Protein AF-A0A9D0AWP3-F1 (afdb_monomer_lite)

pLDDT: mean 89.18, std 9.36, range [44.91, 97.0]

Foldseek 3Di:
DPPDQDPCVVVVCVVQPVWPKDAQDDDPPDGAGIATPVQQEGEHCDDDPVSVVRGHYDNHDSRDDPVNVVVSVVVD

Radius of gyration: 12.28 Å; chains: 1; bounding box: 36×25×31 Å

Structure (mmCIF, N/CA/C/O backbone):
data_AF-A0A9D0AWP3-F1
#
_entry.id   AF-A0A9D0AWP3-F1
#
loop_
_atom_site.group_PDB
_atom_site.id
_atom_site.type_symbol
_atom_site.label_atom_id
_atom_site.label_alt_id
_atom_site.label_comp_id
_atom_site.label_asym_id
_atom_site.label_entity_id
_atom_site.label_seq_id
_atom_site.pdbx_PDB_ins_code
_atom_site.Cartn_x
_atom_site.Cartn_y
_atom_site.Cartn_z
_atom_site.occupancy
_atom_site.B_iso_or_equiv
_atom_site.auth_seq_id
_atom_site.auth_comp_id
_atom_site.auth_asym_id
_atom_site.auth_atom_id
_atom_site.pdbx_PDB_model_num
ATOM 1 N N . LYS A 1 1 ? 20.125 3.191 -19.536 1.00 44.91 1 LYS A N 1
ATOM 2 C CA . LYS A 1 1 ? 19.552 2.132 -18.674 1.00 44.91 1 LYS A CA 1
ATOM 3 C C . LYS A 1 1 ? 18.046 2.216 -18.827 1.00 44.91 1 LYS A C 1
ATOM 5 O O . LYS A 1 1 ? 17.486 3.227 -18.432 1.00 44.91 1 LYS A O 1
ATOM 10 N N . SER A 1 2 ? 17.425 1.241 -19.481 1.00 50.09 2 SER A N 1
ATOM 11 C CA . SER A 1 2 ? 15.983 1.021 -19.360 1.00 50.09 2 SER A CA 1
ATOM 12 C C . SER A 1 2 ? 15.692 0.828 -17.872 1.00 50.09 2 SER A C 1
ATOM 14 O O . SER A 1 2 ? 16.338 -0.004 -17.239 1.00 50.09 2 SER A O 1
ATOM 16 N N . ALA A 1 3 ? 14.830 1.662 -17.291 1.00 60.94 3 ALA A N 1
ATOM 17 C CA . ALA A 1 3 ? 14.330 1.402 -15.950 1.00 60.94 3 ALA A CA 1
ATOM 18 C C . ALA A 1 3 ? 13.595 0.060 -16.017 1.00 60.94 3 ALA A C 1
ATOM 20 O O . ALA A 1 3 ? 12.677 -0.089 -16.825 1.00 60.94 3 ALA A O 1
ATOM 21 N N . GLU A 1 4 ? 14.050 -0.936 -15.259 1.00 69.62 4 GLU A N 1
ATOM 22 C CA . GLU A 1 4 ? 13.246 -2.135 -15.059 1.00 69.62 4 GLU A CA 1
ATOM 23 C C . GLU A 1 4 ? 11.930 -1.684 -14.432 1.00 69.62 4 GLU A C 1
ATOM 25 O O . GLU A 1 4 ? 11.919 -1.031 -13.388 1.00 69.62 4 GLU A O 1
ATOM 30 N N . VAL A 1 5 ? 10.823 -1.965 -15.116 1.00 77.88 5 VAL A N 1
ATOM 31 C CA . VAL A 1 5 ? 9.494 -1.710 -14.571 1.00 77.88 5 VAL A CA 1
ATOM 32 C C . VAL A 1 5 ? 9.306 -2.696 -13.428 1.00 77.88 5 VAL A C 1
ATOM 34 O O . VAL A 1 5 ? 9.297 -3.908 -13.644 1.00 77.88 5 VAL A O 1
ATOM 37 N N . ILE A 1 6 ? 9.208 -2.176 -12.210 1.00 88.12 6 ILE A N 1
ATOM 38 C CA . ILE A 1 6 ? 8.999 -2.996 -11.023 1.00 88.12 6 ILE A CA 1
ATOM 39 C C . ILE A 1 6 ? 7.549 -3.475 -11.036 1.00 88.12 6 ILE A C 1
ATOM 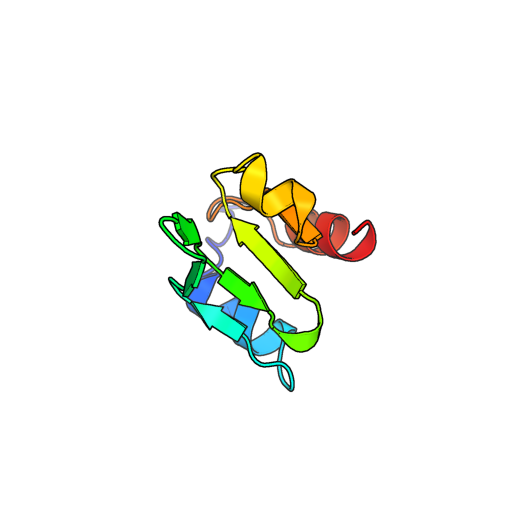41 O O . ILE A 1 6 ? 6.615 -2.672 -11.051 1.00 88.12 6 ILE A O 1
ATOM 45 N N . ASP A 1 7 ? 7.354 -4.791 -10.992 1.00 91.38 7 ASP A N 1
ATOM 46 C CA . ASP A 1 7 ? 6.044 -5.358 -10.693 1.00 91.38 7 ASP A CA 1
ATOM 47 C C . ASP A 1 7 ? 5.776 -5.226 -9.189 1.00 91.38 7 ASP A C 1
ATOM 49 O O . ASP A 1 7 ? 6.140 -6.075 -8.371 1.00 91.38 7 ASP A O 1
ATOM 53 N N . TRP A 1 8 ? 5.155 -4.111 -8.819 1.00 91.44 8 TRP A N 1
ATOM 54 C CA . TRP A 1 8 ? 4.850 -3.792 -7.430 1.00 91.44 8 TRP A CA 1
ATOM 55 C C . TRP A 1 8 ? 3.844 -4.749 -6.786 1.00 91.44 8 TRP A C 1
ATOM 57 O O . TRP A 1 8 ? 3.924 -4.972 -5.577 1.00 91.44 8 TRP A O 1
ATOM 67 N N . GLN A 1 9 ? 2.969 -5.378 -7.579 1.00 92.00 9 GLN A N 1
ATOM 68 C CA . GLN A 1 9 ? 2.037 -6.399 -7.092 1.00 92.00 9 GLN A CA 1
ATOM 69 C C . GLN A 1 9 ? 2.788 -7.655 -6.621 1.00 92.00 9 GLN A C 1
ATOM 71 O O . GLN A 1 9 ? 2.332 -8.338 -5.707 1.00 92.00 9 GLN A O 1
ATOM 76 N N . GLN A 1 10 ? 3.966 -7.932 -7.191 1.00 91.88 10 GLN A N 1
ATOM 77 C CA . GLN A 1 10 ? 4.864 -9.019 -6.779 1.00 91.88 10 GLN A CA 1
ATOM 78 C C . GLN A 1 10 ? 5.913 -8.585 -5.742 1.00 91.88 10 GLN A C 1
ATOM 80 O O . GLN A 1 10 ? 6.352 -9.396 -4.922 1.00 91.88 10 GLN A O 1
ATOM 85 N N . ALA A 1 11 ? 6.363 -7.329 -5.787 1.00 91.94 11 ALA A N 1
ATOM 86 C CA . ALA A 1 11 ? 7.449 -6.839 -4.943 1.00 91.94 11 ALA A CA 1
ATOM 87 C C . ALA A 1 11 ? 6.990 -6.495 -3.517 1.00 91.94 11 ALA A C 1
ATOM 89 O O . ALA A 1 11 ? 7.637 -6.916 -2.556 1.00 91.94 11 ALA A O 1
ATOM 90 N N . LEU A 1 12 ? 5.870 -5.778 -3.356 1.00 92.25 12 LEU A N 1
ATOM 91 C CA . LEU A 1 12 ? 5.393 -5.344 -2.036 1.00 92.25 12 LEU A CA 1
ATOM 92 C C . LEU A 1 12 ? 5.058 -6.505 -1.086 1.00 92.25 12 LEU A C 1
ATOM 94 O O . LEU A 1 12 ? 5.449 -6.409 0.077 1.00 92.25 12 LEU A O 1
ATOM 98 N N . PRO A 1 13 ? 4.453 -7.629 -1.528 1.00 93.81 13 PRO A N 1
ATOM 99 C CA . PRO A 1 13 ? 4.256 -8.786 -0.651 1.00 93.81 13 PRO A CA 1
ATOM 100 C C . PRO A 1 13 ? 5.555 -9.345 -0.058 1.00 93.81 13 PRO A C 1
ATOM 102 O O . PRO A 1 13 ? 5.548 -9.880 1.045 1.00 93.81 13 PRO A O 1
ATOM 105 N N . LYS A 1 14 ? 6.685 -9.209 -0.767 1.00 92.75 14 LYS A N 1
ATOM 106 C CA . LYS A 1 14 ? 7.998 -9.643 -0.266 1.00 92.75 14 LYS A CA 1
ATOM 107 C C . LYS A 1 14 ? 8.568 -8.664 0.758 1.00 92.75 14 LYS A C 1
ATOM 109 O O . LYS A 1 14 ? 9.206 -9.097 1.709 1.00 92.75 14 LYS A O 1
ATOM 114 N N . VAL A 1 15 ? 8.341 -7.362 0.568 1.00 90.81 15 VAL A N 1
ATOM 115 C CA . VAL A 1 15 ? 8.756 -6.311 1.519 1.00 90.81 15 VAL A CA 1
ATOM 116 C C . VAL A 1 15 ? 7.999 -6.442 2.827 1.00 90.81 15 VAL A C 1
ATOM 118 O O . VAL A 1 15 ? 8.595 -6.415 3.898 1.00 90.81 15 VAL A O 1
ATOM 121 N N . PHE A 1 16 ? 6.686 -6.615 2.725 1.00 92.62 16 PHE A N 1
ATOM 122 C CA . PHE A 1 16 ? 5.786 -6.747 3.860 1.00 92.62 16 PHE A CA 1
ATOM 123 C C . PHE A 1 16 ? 5.586 -8.213 4.264 1.00 92.62 16 PHE A C 1
ATOM 125 O O . PHE A 1 16 ? 4.554 -8.567 4.827 1.00 92.62 16 PHE A O 1
ATOM 132 N N . ALA A 1 17 ? 6.562 -9.084 3.991 1.00 94.25 17 ALA A N 1
ATOM 133 C CA . ALA A 1 17 ? 6.493 -10.475 4.417 1.00 94.25 17 ALA A CA 1
ATOM 134 C C . ALA A 1 17 ? 6.370 -10.551 5.950 1.00 94.25 17 ALA A C 1
ATOM 136 O O . ALA A 1 17 ? 7.196 -10.003 6.678 1.00 94.25 17 ALA A O 1
ATOM 137 N N . GLY A 1 18 ? 5.329 -11.235 6.430 1.00 95.44 18 GLY A N 1
ATOM 138 C CA . GLY A 1 18 ? 4.990 -11.301 7.857 1.00 95.44 18 GLY A CA 1
ATOM 139 C C . GLY A 1 18 ? 3.982 -10.248 8.329 1.00 95.44 18 GLY A C 1
ATOM 140 O O . GLY A 1 18 ? 3.564 -10.315 9.480 1.00 95.44 18 GLY A O 1
ATOM 141 N N . PHE A 1 19 ? 3.559 -9.336 7.454 1.00 96.06 19 PHE A N 1
ATOM 142 C CA . PHE A 1 19 ? 2.431 -8.429 7.666 1.00 96.06 19 PHE A CA 1
ATOM 143 C C . PHE A 1 19 ? 1.236 -8.839 6.800 1.00 96.06 19 PHE A C 1
ATOM 145 O O . PHE A 1 19 ? 1.398 -9.474 5.752 1.00 96.06 19 PHE A O 1
ATOM 152 N N . ASN A 1 20 ? 0.036 -8.425 7.199 1.00 96.56 20 ASN A N 1
ATOM 153 C CA . ASN A 1 20 ? -1.167 -8.581 6.394 1.00 96.56 20 ASN A CA 1
ATOM 154 C C . ASN A 1 20 ? -1.257 -7.446 5.366 1.00 96.56 20 ASN A C 1
ATOM 156 O O . ASN A 1 20 ? -1.848 -6.389 5.603 1.00 96.56 20 ASN A O 1
ATOM 160 N N . LEU A 1 21 ? -0.630 -7.677 4.207 1.00 97.00 21 LEU A N 1
ATOM 161 C CA . LEU A 1 21 ? -0.749 -6.826 3.026 1.00 97.00 21 LEU A CA 1
ATOM 162 C C . LEU A 1 21 ? -1.982 -7.225 2.207 1.00 97.00 21 LEU A C 1
ATOM 164 O O . LEU A 1 21 ? -2.046 -8.313 1.633 1.00 97.00 21 LEU A O 1
ATOM 168 N N . HIS A 1 22 ? -2.916 -6.293 2.079 1.00 96.81 22 HIS A N 1
ATOM 169 C CA . HIS A 1 22 ? -4.107 -6.400 1.248 1.00 96.81 22 HIS A CA 1
ATOM 170 C C . HIS A 1 22 ? -3.918 -5.609 -0.049 1.00 96.81 22 HIS A C 1
ATOM 172 O O . HIS A 1 22 ? -3.423 -4.482 -0.026 1.00 96.81 22 HIS A O 1
ATOM 178 N N . GLN A 1 23 ? -4.336 -6.180 -1.178 1.00 95.00 23 GLN A N 1
ATOM 179 C CA . GLN A 1 23 ? -4.335 -5.530 -2.496 1.00 95.00 23 GLN A CA 1
ATOM 180 C C . GLN A 1 23 ? -5.765 -5.158 -2.891 1.00 95.00 23 GLN A C 1
ATOM 182 O O . GLN A 1 23 ? -6.685 -5.931 -2.620 1.00 95.00 23 GLN A O 1
ATOM 187 N N . ASN A 1 24 ? -5.957 -4.016 -3.562 1.00 94.62 24 ASN A N 1
ATOM 188 C CA . ASN A 1 24 ? -7.281 -3.509 -3.956 1.00 94.62 24 ASN A CA 1
ATOM 189 C C . ASN A 1 24 ? -8.266 -3.490 -2.769 1.00 94.62 24 ASN A C 1
ATOM 191 O O . ASN A 1 24 ? -9.407 -3.954 -2.861 1.00 94.62 24 ASN A O 1
ATOM 195 N N . TYR A 1 25 ? -7.793 -3.013 -1.618 1.00 95.38 25 TYR A N 1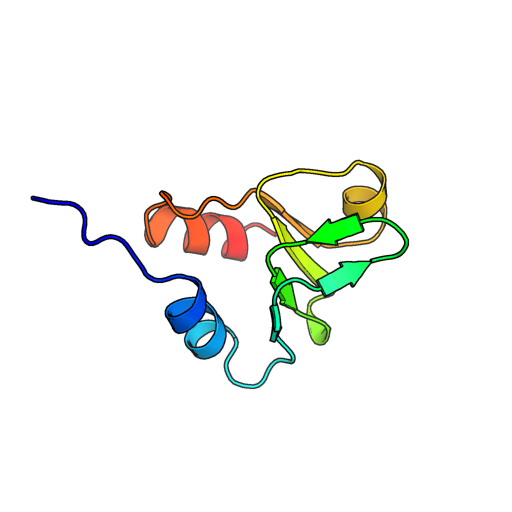
ATOM 196 C CA . TYR A 1 25 ? -8.505 -3.131 -0.351 1.00 95.38 25 TYR A CA 1
ATOM 197 C C . TY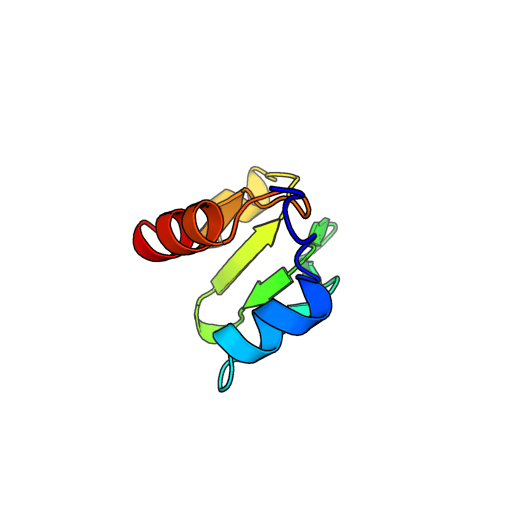R A 1 25 ? -9.567 -2.044 -0.195 1.00 95.38 25 TYR A C 1
ATOM 199 O O . TYR A 1 25 ? -9.352 -0.882 -0.545 1.00 95.38 25 TYR A O 1
ATOM 207 N N . ARG A 1 26 ? -10.726 -2.402 0.364 1.00 94.75 26 ARG A N 1
ATOM 208 C CA . ARG A 1 26 ? -11.846 -1.473 0.525 1.00 94.75 26 ARG A CA 1
ATOM 209 C C . ARG A 1 26 ? -11.870 -0.855 1.921 1.00 94.75 26 ARG A C 1
ATOM 211 O O . ARG A 1 26 ? -12.158 -1.533 2.901 1.00 94.75 26 ARG A O 1
ATOM 218 N N . ILE A 1 27 ? -11.690 0.463 1.987 1.00 91.69 27 ILE A N 1
ATOM 219 C CA . ILE A 1 27 ? -11.819 1.272 3.205 1.00 91.69 27 ILE A CA 1
ATOM 220 C C . ILE A 1 27 ? -13.071 2.144 3.072 1.00 91.69 27 ILE A C 1
ATOM 222 O O . ILE A 1 27 ? -13.096 3.167 2.380 1.00 91.69 27 ILE A O 1
ATOM 226 N N . GLY A 1 28 ? -14.160 1.705 3.706 1.00 89.31 28 GLY A N 1
ATOM 227 C CA . GLY A 1 28 ? -15.472 2.336 3.576 1.00 89.31 28 GLY A CA 1
ATOM 228 C C . GLY A 1 28 ? -15.965 2.336 2.122 1.00 89.31 28 GLY A C 1
ATOM 229 O O . GLY A 1 28 ? -16.350 1.299 1.573 1.00 89.31 28 GLY A O 1
ATOM 230 N N . LYS A 1 29 ? -15.978 3.517 1.494 1.00 90.38 29 LYS A N 1
ATOM 231 C CA . LYS A 1 29 ? -16.378 3.698 0.085 1.00 90.38 29 LYS A CA 1
ATOM 232 C C . LYS A 1 29 ? -15.205 3.783 -0.898 1.00 90.38 29 LYS A C 1
ATOM 234 O O . LYS A 1 29 ? -15.453 3.897 -2.093 1.00 90.38 29 LYS A O 1
ATOM 239 N N . TYR A 1 30 ? -13.968 3.760 -0.410 1.00 91.19 30 TYR A N 1
ATOM 240 C CA . TYR A 1 30 ? -12.765 3.887 -1.228 1.00 91.19 30 TYR A CA 1
ATOM 241 C C . TYR A 1 30 ? -12.111 2.525 -1.424 1.00 91.19 30 TYR A C 1
ATOM 243 O O . TYR A 1 30 ? -12.164 1.683 -0.529 1.00 91.19 30 TYR A O 1
ATOM 251 N N . THR A 1 31 ? -11.515 2.318 -2.594 1.00 93.75 31 THR A N 1
ATOM 252 C CA . THR A 1 31 ? -10.658 1.162 -2.874 1.00 93.75 31 THR A CA 1
ATOM 253 C C . THR A 1 31 ? -9.253 1.699 -3.055 1.00 93.75 31 THR A C 1
ATOM 255 O O . THR A 1 31 ? -9.077 2.595 -3.873 1.00 93.75 31 THR A O 1
ATOM 258 N N . VAL A 1 32 ? -8.310 1.195 -2.265 1.00 94.62 32 VAL A N 1
ATOM 259 C CA . VAL A 1 32 ? -6.903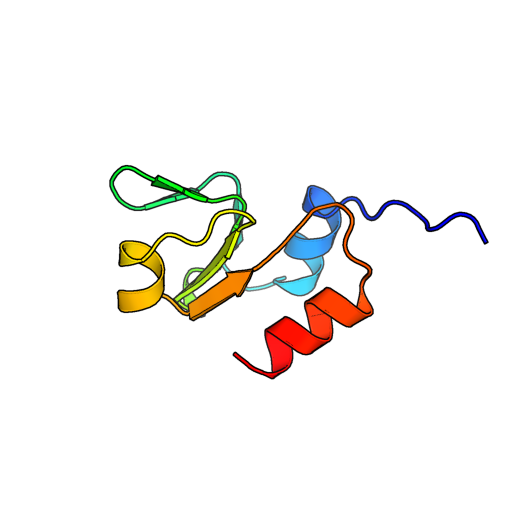 1.607 -2.300 1.00 94.62 32 VAL A CA 1
ATOM 260 C C . VAL A 1 32 ? -6.057 0.518 -2.942 1.00 94.62 32 VAL A C 1
ATOM 262 O O . VAL A 1 32 ? -6.389 -0.664 -2.819 1.00 94.62 32 VAL A O 1
ATOM 265 N N . ASP A 1 33 ? -4.956 0.901 -3.589 1.00 95.19 33 ASP A N 1
ATOM 266 C CA . ASP A 1 33 ? -4.041 -0.048 -4.236 1.00 95.19 33 ASP A CA 1
ATOM 267 C C . ASP A 1 33 ? -3.506 -1.089 -3.237 1.00 95.19 33 ASP A C 1
ATOM 269 O O . ASP A 1 33 ? -3.636 -2.296 -3.467 1.00 95.19 33 ASP A O 1
ATOM 273 N N . PHE A 1 34 ? -2.959 -0.629 -2.105 1.00 95.88 34 PHE A N 1
ATOM 274 C CA . PHE A 1 34 ? -2.416 -1.497 -1.062 1.00 95.88 34 PHE A CA 1
ATOM 275 C C . PHE A 1 34 ? -2.720 -0.987 0.348 1.00 95.88 34 PHE A C 1
ATOM 277 O O . PHE A 1 34 ? -2.667 0.215 0.622 1.00 95.88 34 PHE A O 1
ATOM 284 N N . PHE A 1 35 ? -2.967 -1.920 1.265 1.00 96.62 35 PHE A N 1
ATOM 285 C CA . PHE A 1 35 ? -3.160 -1.646 2.686 1.00 96.62 35 PHE A CA 1
ATOM 286 C C . PHE A 1 35 ? -2.391 -2.654 3.544 1.00 96.62 35 PHE A C 1
ATOM 288 O O . PHE A 1 35 ? -2.543 -3.856 3.354 1.00 96.62 35 PHE A O 1
ATOM 295 N N . VAL A 1 36 ? -1.579 -2.173 4.486 1.00 96.69 36 VAL A N 1
ATOM 296 C CA . VAL A 1 36 ? -0.858 -2.996 5.467 1.00 96.69 36 VAL A CA 1
ATOM 297 C C . VAL A 1 36 ? -1.513 -2.802 6.827 1.00 96.69 36 VAL A C 1
ATOM 299 O O . VAL A 1 36 ? -1.432 -1.717 7.410 1.00 96.69 36 VAL A O 1
ATOM 302 N N . GLU A 1 37 ? -2.178 -3.846 7.312 1.00 95.69 37 GLU A N 1
ATOM 303 C CA . GLU A 1 37 ? -3.111 -3.763 8.438 1.00 95.69 37 GLU A CA 1
ATOM 304 C C . GLU A 1 37 ? -2.432 -3.381 9.754 1.00 95.69 37 GLU A C 1
ATOM 306 O O . GLU A 1 37 ? -2.840 -2.422 10.409 1.00 95.69 37 GLU A O 1
ATOM 311 N N . GLU A 1 38 ? -1.346 -4.061 10.118 1.00 95.12 38 GLU A N 1
ATOM 312 C CA . GLU A 1 38 ? -0.664 -3.849 11.399 1.00 95.12 38 GLU A CA 1
ATOM 313 C C . GLU A 1 38 ? 0.047 -2.495 11.473 1.00 95.12 38 GLU A C 1
ATOM 315 O O . GLU A 1 38 ? 0.276 -1.969 12.561 1.00 95.12 38 GLU A O 1
ATOM 320 N N . LEU A 1 39 ? 0.397 -1.925 10.317 1.00 94.12 39 LEU A N 1
ATOM 321 C CA . LEU A 1 39 ? 1.015 -0.601 10.210 1.00 94.12 39 LEU A CA 1
ATOM 322 C C . LEU A 1 39 ? -0.017 0.513 10.005 1.00 94.12 39 LEU A C 1
ATOM 324 O O . LEU A 1 39 ? 0.353 1.690 9.948 1.00 94.12 39 LEU A O 1
ATOM 328 N N . ASN A 1 40 ? -1.295 0.145 9.856 1.00 94.81 40 ASN A N 1
ATOM 329 C CA . ASN A 1 40 ? -2.382 1.034 9.470 1.00 94.81 40 ASN A CA 1
ATOM 330 C C . ASN A 1 40 ? -1.999 1.917 8.261 1.00 94.81 40 ASN A C 1
ATOM 332 O O . ASN A 1 40 ? -2.281 3.118 8.233 1.00 94.81 40 ASN A O 1
ATOM 336 N N . LEU A 1 41 ? -1.283 1.321 7.300 1.00 95.06 41 LEU A N 1
ATOM 337 C CA . LEU A 1 41 ? -0.571 2.006 6.222 1.00 95.06 41 LEU A CA 1
ATOM 338 C C . LEU A 1 41 ? -1.254 1.773 4.880 1.00 95.06 41 LEU A C 1
ATOM 340 O O . LEU A 1 41 ? -1.425 0.638 4.449 1.00 95.06 41 LEU A O 1
ATOM 344 N N . VAL A 1 42 ? -1.569 2.859 4.186 1.00 95.75 42 VAL A N 1
ATOM 345 C CA . VAL A 1 42 ? -2.101 2.860 2.825 1.00 95.75 42 VAL A CA 1
ATOM 346 C C . VAL A 1 42 ? -1.016 3.314 1.855 1.00 95.75 42 VAL A C 1
ATOM 348 O O . VAL A 1 42 ? -0.415 4.375 2.043 1.00 95.75 42 VAL A O 1
ATOM 351 N N . LEU A 1 43 ? -0.796 2.530 0.798 1.00 94.94 43 LEU A N 1
ATOM 352 C CA . LEU A 1 43 ? -0.030 2.949 -0.373 1.00 94.94 43 LEU A CA 1
ATOM 353 C C . LEU A 1 43 ? -1.018 3.096 -1.523 1.00 94.94 43 LEU A C 1
ATOM 355 O O . LEU A 1 43 ? -1.604 2.109 -1.963 1.00 94.94 43 LEU A O 1
ATOM 359 N N . ASP A 1 44 ? -1.219 4.328 -1.976 1.00 94.38 44 ASP A N 1
ATOM 360 C CA . ASP A 1 44 ? -2.175 4.636 -3.036 1.00 94.38 44 ASP A CA 1
ATOM 361 C C . ASP A 1 44 ? -1.720 5.874 -3.816 1.00 94.38 44 ASP A C 1
ATOM 363 O O . ASP A 1 44 ? -1.082 6.789 -3.272 1.00 94.38 44 ASP A O 1
ATOM 367 N N . ARG A 1 45 ? -2.046 5.920 -5.106 1.00 89.44 45 ARG A N 1
ATOM 368 C CA . ARG A 1 45 ? -1.854 7.114 -5.933 1.00 89.44 45 ARG A CA 1
ATOM 369 C C . ARG A 1 45 ? -2.780 8.227 -5.484 1.00 89.44 45 ARG A C 1
ATOM 371 O O . ARG A 1 45 ? -2.355 9.385 -5.375 1.00 89.44 45 ARG A O 1
ATOM 378 N N . ASP A 1 46 ? -4.016 7.859 -5.179 1.00 87.19 46 ASP A N 1
ATOM 379 C CA . ASP A 1 46 ? -5.068 8.811 -4.900 1.00 87.19 46 ASP A CA 1
ATOM 380 C C . ASP A 1 46 ? -5.181 9.052 -3.400 1.00 87.19 46 ASP A C 1
ATOM 382 O O . ASP A 1 46 ? -5.750 8.306 -2.608 1.00 87.19 46 ASP A O 1
ATOM 386 N N . CYS A 1 47 ? -4.613 10.179 -2.993 1.00 75.19 47 CYS A N 1
ATOM 387 C CA . CYS A 1 47 ? -4.732 10.649 -1.630 1.00 75.19 47 CYS A CA 1
ATOM 388 C C . CYS A 1 47 ? -6.176 11.067 -1.329 1.00 75.19 47 CYS A C 1
ATOM 390 O O . CYS A 1 47 ? -6.623 12.142 -1.738 1.00 75.19 47 CYS A O 1
ATOM 392 N N . ASN A 1 48 ? -6.863 10.289 -0.496 1.00 82.88 48 ASN A N 1
ATOM 393 C CA . ASN A 1 48 ? -8.129 10.704 0.085 1.00 82.88 48 ASN A CA 1
ATOM 394 C C . ASN A 1 48 ? -7.933 11.395 1.448 1.00 82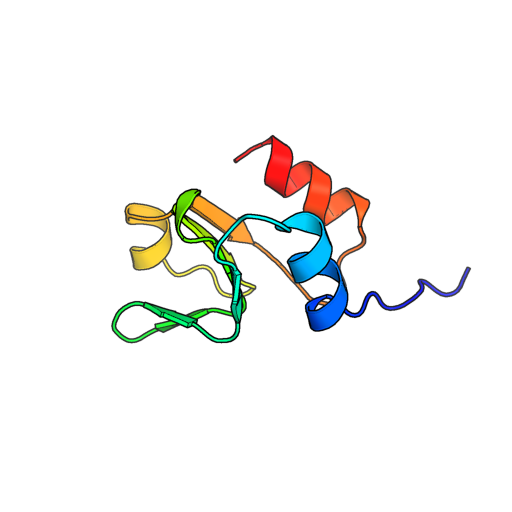.88 48 ASN A C 1
ATOM 396 O O . ASN A 1 48 ? -7.267 10.855 2.331 1.00 82.88 48 ASN A O 1
ATOM 400 N N . SER A 1 49 ? -8.541 12.572 1.650 1.00 84.88 49 SER A N 1
ATOM 401 C CA . SER A 1 49 ? -8.446 13.318 2.917 1.00 84.88 49 SER A CA 1
ATOM 402 C C . SER A 1 49 ? -9.038 12.562 4.109 1.00 84.88 49 SER A C 1
ATOM 404 O O . SER A 1 49 ? -8.497 12.661 5.205 1.00 84.88 49 SER A O 1
ATOM 406 N N . TYR A 1 50 ? -10.092 11.766 3.893 1.00 85.88 50 TYR A N 1
ATOM 407 C CA . TYR A 1 50 ? -10.635 10.871 4.914 1.00 85.88 50 TYR A CA 1
ATOM 408 C C . TYR A 1 50 ? -9.610 9.800 5.293 1.00 85.88 50 TYR A C 1
ATOM 410 O O . TYR A 1 50 ? -9.372 9.577 6.470 1.00 85.88 50 TYR A O 1
ATOM 418 N N . ILE A 1 51 ? -8.943 9.181 4.314 1.00 89.62 51 ILE A N 1
ATOM 419 C CA . ILE A 1 51 ? -7.922 8.162 4.595 1.00 89.62 51 ILE A CA 1
ATOM 420 C C . ILE A 1 51 ? -6.758 8.771 5.382 1.00 89.62 51 ILE A C 1
ATOM 422 O O . ILE A 1 51 ? -6.397 8.247 6.428 1.00 89.62 51 ILE A O 1
ATOM 426 N N . LYS A 1 52 ? -6.237 9.929 4.966 1.00 88.38 52 LYS A N 1
ATOM 427 C CA . LYS A 1 52 ? -5.140 10.609 5.679 1.00 88.38 52 LYS A CA 1
ATOM 428 C C . LYS A 1 52 ? -5.455 11.001 7.122 1.00 88.38 52 LYS A C 1
ATOM 430 O O . LYS A 1 52 ? -4.533 11.228 7.895 1.00 88.38 52 LYS A O 1
ATOM 435 N N . GLN A 1 53 ? -6.731 11.133 7.476 1.00 91.06 53 GLN A N 1
ATOM 436 C CA . GLN A 1 53 ? -7.130 11.463 8.840 1.00 91.06 53 GLN A CA 1
ATOM 437 C C . GLN A 1 53 ? -6.983 10.271 9.797 1.00 91.06 53 GLN A C 1
ATOM 439 O O . GLN A 1 53 ? -6.803 10.481 10.995 1.00 91.06 53 GLN A O 1
ATOM 444 N N . TYR A 1 54 ? -7.073 9.040 9.285 1.00 92.56 54 TYR A N 1
ATOM 445 C CA . TYR A 1 54 ? -7.152 7.827 10.106 1.00 92.56 54 TYR A CA 1
ATOM 446 C C . TYR A 1 54 ? -6.043 6.811 9.832 1.00 92.56 54 TYR A C 1
ATOM 448 O O . TYR A 1 54 ? -5.877 5.891 10.627 1.00 92.56 54 TYR A O 1
ATOM 456 N N . TYR A 1 55 ? -5.302 6.961 8.735 1.00 93.94 55 TYR A N 1
ATOM 457 C CA . TYR A 1 55 ? -4.313 6.001 8.258 1.00 93.94 55 TYR A CA 1
ATOM 458 C C . TYR A 1 55 ? -2.996 6.697 7.929 1.00 93.94 55 TYR A C 1
ATOM 460 O O . TYR A 1 55 ? -2.978 7.816 7.407 1.00 93.94 55 TYR A O 1
ATOM 468 N N . ASN A 1 56 ? -1.898 5.983 8.163 1.00 93.81 56 ASN A N 1
ATOM 469 C CA . ASN A 1 56 ? -0.609 6.339 7.595 1.00 93.81 56 ASN A CA 1
ATOM 470 C C . ASN A 1 56 ? -0.723 6.259 6.071 1.00 93.81 56 ASN A C 1
ATOM 472 O O . ASN A 1 56 ? -1.282 5.301 5.538 1.00 93.81 56 ASN A O 1
ATOM 476 N N . PHE A 1 57 ? -0.233 7.271 5.357 1.00 93.06 57 PHE A N 1
ATOM 477 C CA . PHE A 1 57 ? -0.449 7.370 3.916 1.00 93.06 57 PHE A CA 1
ATOM 478 C C . PHE A 1 57 ? 0.845 7.654 3.167 1.00 93.06 57 PHE A C 1
ATOM 480 O O . PHE A 1 57 ? 1.468 8.702 3.348 1.00 93.06 57 PHE A O 1
ATOM 487 N N . ILE A 1 58 ? 1.170 6.766 2.234 1.00 92.88 58 ILE A N 1
ATOM 488 C CA . ILE A 1 58 ? 2.222 6.959 1.246 1.00 92.88 58 ILE A CA 1
ATOM 489 C C . ILE A 1 58 ? 1.567 7.192 -0.103 1.00 92.88 58 ILE A C 1
ATOM 491 O O . ILE A 1 58 ? 0.878 6.328 -0.639 1.00 92.88 58 ILE A O 1
ATOM 495 N N . ASN A 1 59 ? 1.847 8.355 -0.688 1.00 91.31 59 ASN A N 1
ATOM 496 C CA . ASN A 1 59 ? 1.550 8.557 -2.097 1.00 91.31 59 ASN A CA 1
ATOM 497 C C . ASN A 1 59 ? 2.427 7.595 -2.912 1.00 91.31 59 ASN A C 1
ATOM 499 O O . ASN A 1 59 ? 3.655 7.632 -2.797 1.00 91.31 59 ASN A O 1
ATOM 503 N N . PHE A 1 60 ? 1.800 6.742 -3.706 1.00 91.88 60 PHE A N 1
ATOM 504 C CA . PHE A 1 60 ? 2.445 5.649 -4.419 1.00 91.88 60 PHE A CA 1
ATOM 505 C C . PHE A 1 60 ? 2.081 5.696 -5.906 1.00 91.88 60 PHE A C 1
ATOM 507 O O . PHE A 1 60 ? 1.003 6.139 -6.281 1.00 91.88 60 PHE A O 1
ATOM 514 N N . SER A 1 61 ? 2.984 5.271 -6.784 1.00 90.56 61 SER A N 1
ATOM 515 C CA . SER A 1 61 ? 2.664 5.086 -8.197 1.00 90.56 61 SER A CA 1
ATOM 516 C C . SER A 1 61 ? 3.500 3.956 -8.774 1.00 90.56 61 SER A C 1
ATOM 518 O O . SER A 1 61 ? 4.672 3.807 -8.437 1.00 90.56 61 SER A O 1
ATOM 520 N N . TYR A 1 62 ? 2.900 3.181 -9.675 1.00 89.56 62 TYR A N 1
ATOM 521 C CA . TYR A 1 62 ? 3.523 2.006 -10.285 1.00 89.56 62 TYR A CA 1
ATOM 522 C C . TYR A 1 62 ? 4.770 2.317 -11.135 1.00 89.56 62 TYR A C 1
ATOM 524 O O . TYR A 1 62 ? 5.553 1.415 -11.415 1.00 89.56 62 TYR A O 1
ATOM 532 N N . ASP A 1 63 ? 4.981 3.576 -11.527 1.00 90.50 63 ASP A N 1
ATOM 533 C CA . ASP A 1 63 ? 6.162 4.056 -12.256 1.00 90.50 63 ASP A CA 1
ATOM 534 C C . ASP A 1 63 ? 7.287 4.585 -11.344 1.00 90.50 63 ASP A C 1
ATOM 536 O O . ASP A 1 63 ? 8.326 5.019 -11.842 1.00 90.50 63 ASP A O 1
ATOM 540 N N . MET A 1 64 ? 7.110 4.549 -10.017 1.00 89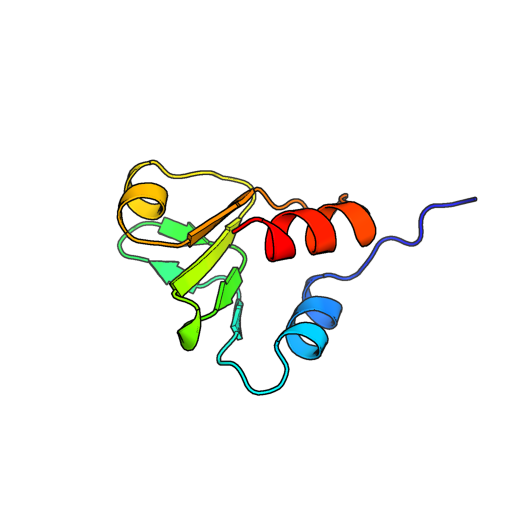.19 64 MET A N 1
ATOM 541 C CA . MET A 1 64 ? 8.149 4.965 -9.073 1.00 89.19 64 MET A CA 1
ATOM 542 C C . MET A 1 64 ? 9.345 4.011 -9.077 1.00 89.19 64 MET A C 1
ATOM 544 O O . MET A 1 64 ? 9.205 2.795 -9.218 1.00 89.19 64 MET A O 1
ATOM 548 N N . ALA A 1 65 ? 10.530 4.576 -8.846 1.00 90.62 65 ALA A N 1
ATOM 549 C CA . ALA A 1 65 ? 11.739 3.807 -8.573 1.00 90.62 65 ALA A CA 1
ATOM 550 C C . ALA A 1 65 ? 11.735 3.260 -7.135 1.00 90.62 65 ALA A C 1
ATOM 552 O O . ALA A 1 65 ? 11.115 3.837 -6.235 1.00 90.62 65 ALA A O 1
ATOM 553 N N . TRP A 1 66 ? 12.479 2.177 -6.900 1.00 87.94 66 TRP A N 1
ATOM 554 C CA . TRP A 1 66 ? 12.548 1.510 -5.597 1.00 87.94 66 TRP A CA 1
ATOM 555 C C . TRP A 1 66 ? 12.934 2.456 -4.458 1.00 87.94 66 TRP A C 1
ATOM 557 O O . TRP A 1 66 ? 12.279 2.507 -3.418 1.00 87.94 66 TRP A O 1
ATOM 567 N N . GLU A 1 67 ? 13.964 3.267 -4.680 1.00 89.69 67 GLU A N 1
ATOM 568 C CA . GLU A 1 67 ? 14.504 4.204 -3.702 1.00 89.69 67 GLU A CA 1
ATOM 569 C C . GLU A 1 67 ? 13.473 5.263 -3.297 1.00 89.69 67 GLU A C 1
ATOM 571 O O . GLU A 1 67 ? 13.448 5.703 -2.148 1.00 89.69 67 GLU A O 1
ATOM 576 N N . GLN A 1 68 ? 12.590 5.664 -4.218 1.00 89.94 68 GLN A N 1
ATOM 577 C CA . GLN A 1 68 ? 11.530 6.625 -3.919 1.00 89.94 68 GLN A CA 1
ATOM 578 C C . GLN A 1 68 ? 10.504 6.031 -2.955 1.00 89.94 68 GLN A C 1
ATOM 580 O O . GLN A 1 68 ? 10.079 6.720 -2.028 1.00 89.94 68 GLN A O 1
ATOM 585 N N . VAL A 1 69 ? 10.130 4.765 -3.152 1.00 88.56 69 VAL A N 1
ATOM 586 C CA . VAL A 1 69 ? 9.175 4.068 -2.282 1.00 88.56 69 VAL A CA 1
ATOM 587 C C . VAL A 1 69 ? 9.787 3.810 -0.909 1.00 88.56 69 VAL A C 1
ATOM 589 O O . VAL A 1 69 ? 9.169 4.158 0.093 1.00 88.56 69 VAL A O 1
ATOM 592 N N . VAL A 1 70 ? 11.020 3.295 -0.843 1.00 86.81 70 VAL A N 1
ATOM 593 C CA . VAL A 1 70 ? 11.702 3.033 0.437 1.00 86.81 70 VAL A CA 1
ATOM 594 C C . VAL A 1 70 ? 11.859 4.308 1.253 1.00 86.81 70 VAL A C 1
ATOM 596 O O . VAL A 1 70 ? 11.524 4.316 2.435 1.00 86.81 70 VAL A O 1
ATOM 599 N N . ASN A 1 71 ? 12.303 5.404 0.631 1.00 89.25 71 ASN A N 1
ATOM 600 C CA . ASN A 1 71 ? 12.410 6.675 1.336 1.00 89.25 71 ASN A CA 1
ATOM 601 C C . ASN A 1 71 ? 11.053 7.094 1.905 1.00 89.25 71 ASN A C 1
ATOM 603 O O . ASN A 1 71 ? 10.976 7.445 3.073 1.00 89.25 71 ASN A O 1
ATOM 607 N N . ARG A 1 72 ? 9.964 6.996 1.135 1.00 89.38 72 ARG A N 1
ATOM 608 C CA . ARG A 1 72 ? 8.629 7.346 1.643 1.00 89.38 72 ARG A CA 1
ATOM 609 C C . ARG A 1 72 ? 8.195 6.465 2.814 1.00 89.38 72 ARG A C 1
ATOM 611 O O . ARG A 1 72 ? 7.620 7.003 3.744 1.00 89.38 72 ARG A O 1
ATOM 618 N N . ILE A 1 73 ? 8.498 5.166 2.793 1.00 85.25 73 ILE A N 1
ATOM 619 C CA . ILE A 1 73 ? 8.190 4.250 3.905 1.00 85.25 73 ILE A CA 1
ATOM 620 C C . ILE A 1 73 ? 8.958 4.631 5.177 1.00 85.25 73 ILE A C 1
ATOM 622 O O . ILE A 1 73 ? 8.390 4.585 6.258 1.00 85.25 73 ILE A O 1
ATOM 626 N N . LEU A 1 74 ? 10.229 5.026 5.062 1.00 81.94 74 LEU A N 1
ATOM 627 C CA . LEU A 1 74 ? 11.072 5.357 6.220 1.00 81.94 74 LEU A CA 1
ATOM 628 C C . LEU A 1 74 ? 10.696 6.671 6.926 1.00 81.94 74 LEU A C 1
ATOM 630 O O . LEU A 1 74 ? 11.129 6.886 8.055 1.00 81.94 74 LEU A O 1
ATOM 634 N N . TRP A 1 75 ? 9.944 7.555 6.264 1.00 78.00 75 TRP A N 1
ATOM 635 C CA . TRP A 1 75 ? 9.554 8.874 6.786 1.00 78.00 75 TRP A CA 1
ATOM 636 C C . TRP A 1 75 ? 8.066 8.976 7.156 1.00 78.00 75 TRP A C 1
ATOM 638 O O . TRP A 1 75 ? 7.579 10.084 7.396 1.00 78.00 75 TRP A O 1
ATOM 648 N N . VAL A 1 76 ? 7.351 7.849 7.157 1.00 73.25 76 VAL A N 1
ATOM 649 C CA . VAL A 1 76 ? 5.961 7.719 7.628 1.00 73.25 76 VAL A CA 1
ATOM 650 C C . VAL A 1 76 ? 5.952 7.388 9.108 1.00 73.25 76 VAL A C 1
ATOM 652 O O . VAL A 1 76 ? 5.160 8.037 9.823 1.00 73.25 76 VAL A O 1
#

Secondary structure (DSSP, 8-state):
-PPP---HHHHHHHHTTTS-EEEEEEETTEEEEEEETTTTEEEESS--HHHHHHSEEEE--TT--HHHHHHHHHT-

Sequence (76 aa):
KSAEVIDWQQALPKVFAGFNLHQNYRIGKYTVDFFVEELNLVLDRDCNSYIKQYYNFINFSYDMAWEQVVNRILWV